Protein AF-A0A8T4JF00-F1 (afdb_monomer)

Mean predicted aligned error: 7.03 Å

pLDDT: mean 81.92, std 15.54, range [42.53, 95.12]

Radius of gyration: 14.13 Å; Cα contacts (8 Å, |Δi|>4): 66; chains: 1; bounding box: 29×29×41 Å

Solvent-accessible surface area (backbone atoms only — not comparable to full-atom values): 5900 Å² total; per-residue (Å²): 124,98,57,84,82,55,82,64,45,79,45,73,42,75,74,85,70,74,90,82,66,101,79,70,76,46,65,64,54,54,47,52,55,45,38,74,74,72,43,50,60,44,83,26,76,47,37,69,52,43,53,55,50,45,69,75,69,66,57,89,87,62,85,87,84,85,86,76,96,66,89,60,72,60,36,82,67,48,48,60,58,48,46,49,72,77,48,66,129

Nearest PDB structures (foldseek):
  3a0r-assembly1_B  TM=5.164E-01  e=1.776E+00  Thermotoga maritima
  7lza-assembly1_A  TM=5.706E-01  e=3.073E+00  Streptomyces coelicolor A3(2)
  2msl-assembly1_A  TM=5.702E-01  e=4.329E+00  Salmonella enterica subsp. enterica serovar Typhimurium str. UK-1
  3c3m-assembly1_A-2  TM=6.473E-01  e=9.200E+00  Methanoculleus marisnigri JR1

Foldseek 3Di:
DVCPPPQEAEQEFPDPDPDDDDDDCGSVNVQVVCVVVVHHYDYDYELVRVLVVCVVPDDLPDDDDDDDPDDRNCNVVVVVVSNCVVHPD

Structure (mmCIF, N/CA/C/O backbone):
data_AF-A0A8T4JF00-F1
#
_entry.id   AF-A0A8T4JF00-F1
#
loop_
_atom_site.group_PDB
_atom_site.id
_atom_site.type_symbol
_atom_site.label_atom_id
_atom_site.label_alt_id
_atom_site.label_comp_id
_atom_site.label_asym_id
_atom_site.label_entity_id
_atom_site.label_seq_id
_atom_site.pdbx_PDB_ins_code
_atom_site.Cartn_x
_atom_site.Cartn_y
_atom_site.Cartn_z
_atom_site.occupancy
_atom_site.B_iso_or_equiv
_atom_site.auth_seq_id
_atom_site.auth_comp_id
_atom_site.auth_asym_id
_atom_site.auth_atom_id
_atom_site.pdbx_PDB_model_num
ATOM 1 N N . ASP A 1 1 ? 2.839 -21.359 -2.369 1.00 51.50 1 ASP A N 1
ATOM 2 C CA . ASP A 1 1 ? 2.623 -19.949 -2.729 1.00 51.50 1 ASP A CA 1
ATOM 3 C C . ASP A 1 1 ? 2.759 -19.037 -1.525 1.00 51.50 1 ASP A C 1
ATOM 5 O O . ASP A 1 1 ? 2.154 -19.322 -0.504 1.00 51.50 1 ASP A O 1
ATOM 9 N N . SER A 1 2 ? 3.537 -17.955 -1.606 1.00 56.88 2 SER A N 1
ATOM 10 C CA . SER A 1 2 ? 3.698 -17.015 -0.475 1.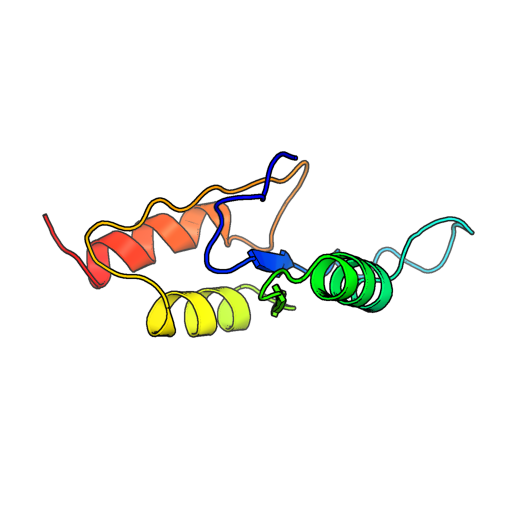00 56.88 2 SER A CA 1
ATOM 11 C C . SER A 1 2 ? 2.560 -15.988 -0.349 1.00 56.88 2 SER A C 1
ATOM 13 O O . SER A 1 2 ? 2.526 -15.251 0.629 1.00 56.88 2 SER A O 1
ATOM 15 N N . PHE A 1 3 ? 1.635 -15.933 -1.317 1.00 56.97 3 PHE A N 1
ATOM 16 C CA . PHE A 1 3 ? 0.586 -14.904 -1.410 1.00 56.97 3 PHE A CA 1
ATOM 17 C C . PHE A 1 3 ? -0.845 -15.463 -1.456 1.00 56.97 3 PHE A C 1
ATOM 19 O O . PHE A 1 3 ? -1.789 -14.710 -1.658 1.00 56.97 3 PHE A O 1
ATOM 26 N N . GLU A 1 4 ? -1.024 -16.772 -1.261 1.00 55.56 4 GLU A N 1
ATOM 27 C CA . GLU A 1 4 ? -2.303 -17.478 -1.472 1.00 55.56 4 GLU A CA 1
ATOM 28 C C . GLU A 1 4 ? -3.445 -17.009 -0.547 1.00 55.56 4 GLU A C 1
ATOM 30 O O . GLU A 1 4 ? -4.609 -17.282 -0.812 1.00 55.56 4 GLU A O 1
ATOM 35 N N . HIS A 1 5 ? -3.117 -16.264 0.513 1.00 62.94 5 HIS A N 1
ATOM 36 C CA . HIS A 1 5 ? -4.069 -15.721 1.487 1.00 62.94 5 HIS A CA 1
ATOM 37 C C . HIS A 1 5 ? -4.012 -14.188 1.596 1.00 62.94 5 HIS A C 1
ATOM 39 O O . HIS A 1 5 ? -4.583 -13.623 2.522 1.00 62.94 5 HIS A O 1
ATOM 45 N N . ALA A 1 6 ? -3.289 -13.503 0.704 1.00 65.44 6 ALA A N 1
ATOM 46 C CA . ALA A 1 6 ? -3.246 -12.045 0.712 1.00 65.44 6 ALA A CA 1
ATOM 47 C C . ALA A 1 6 ? -4.490 -11.480 0.010 1.00 65.44 6 ALA A C 1
ATOM 49 O O . ALA A 1 6 ? -4.688 -11.718 -1.182 1.00 65.44 6 ALA A O 1
ATOM 50 N N . ASP A 1 7 ? -5.299 -10.692 0.723 1.00 79.06 7 ASP A N 1
ATOM 51 C CA . ASP A 1 7 ? -6.498 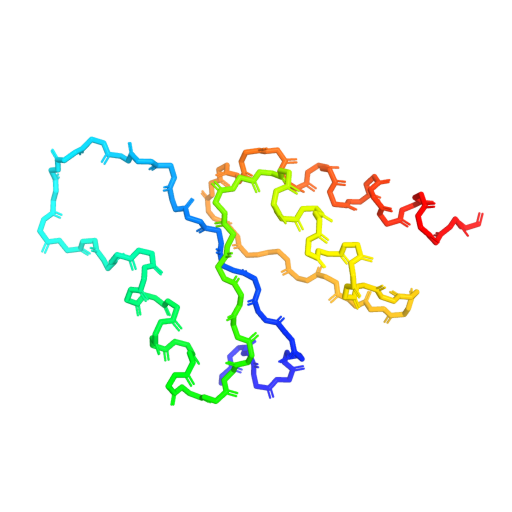-10.056 0.155 1.00 79.06 7 ASP A CA 1
ATOM 52 C C . ASP A 1 7 ? -6.160 -9.021 -0.932 1.00 79.06 7 ASP A C 1
ATOM 54 O O . ASP A 1 7 ? -6.890 -8.867 -1.915 1.00 79.06 7 ASP A O 1
ATOM 58 N N . VAL A 1 8 ? -5.046 -8.297 -0.765 1.00 89.81 8 VAL A N 1
ATOM 59 C CA . VAL A 1 8 ? -4.567 -7.271 -1.702 1.00 89.81 8 VAL A CA 1
ATOM 60 C C . VAL A 1 8 ? -3.040 -7.243 -1.721 1.00 89.81 8 VAL A C 1
ATOM 62 O O . VAL A 1 8 ? -2.395 -7.282 -0.676 1.00 89.81 8 VAL A O 1
ATOM 65 N N . VAL A 1 9 ? -2.452 -7.115 -2.912 1.00 91.88 9 VAL A N 1
ATOM 66 C CA . VAL A 1 9 ? -1.001 -6.967 -3.103 1.00 91.88 9 VAL A CA 1
ATOM 67 C C . VAL A 1 9 ? -0.702 -5.597 -3.703 1.00 91.88 9 VAL A C 1
ATOM 69 O O . VAL A 1 9 ? -1.111 -5.303 -4.825 1.00 91.88 9 VAL A O 1
ATOM 72 N N . LEU A 1 10 ? 0.040 -4.753 -2.985 1.00 91.62 10 LEU A N 1
ATOM 73 C CA . LEU A 1 10 ? 0.535 -3.482 -3.514 1.00 91.62 10 LEU A CA 1
ATOM 74 C C . LEU A 1 10 ? 1.957 -3.675 -4.053 1.00 91.62 10 LEU A C 1
ATOM 76 O O . LEU A 1 10 ? 2.824 -4.180 -3.345 1.00 91.62 10 LEU A O 1
ATOM 80 N N . VAL A 1 11 ? 2.210 -3.266 -5.297 1.00 91.19 11 VAL A N 1
ATOM 81 C CA . VAL A 1 11 ? 3.519 -3.441 -5.953 1.00 91.19 11 VAL A CA 1
ATOM 82 C C . VAL A 1 11 ? 4.151 -2.085 -6.208 1.00 91.19 11 VAL A C 1
ATOM 84 O O . VAL A 1 11 ? 3.669 -1.327 -7.054 1.00 91.19 11 VAL A O 1
ATOM 87 N N . TYR A 1 12 ? 5.243 -1.794 -5.504 1.00 89.06 12 TYR A N 1
ATOM 88 C CA . TYR A 1 12 ? 6.019 -0.569 -5.682 1.00 89.06 12 TYR A CA 1
ATOM 89 C C . TYR A 1 12 ? 6.899 -0.637 -6.928 1.00 89.06 12 TYR A C 1
ATOM 91 O O . TYR A 1 12 ? 7.599 -1.625 -7.151 1.00 89.06 12 TYR A O 1
ATOM 99 N N . SER A 1 13 ? 6.845 0.409 -7.753 1.00 80.38 13 SER A N 1
ATOM 100 C CA . SER A 1 13 ? 7.729 0.534 -8.910 1.00 80.38 13 SER A CA 1
ATOM 101 C C . SER A 1 13 ? 9.174 0.658 -8.433 1.00 80.38 13 SER A C 1
ATOM 103 O O . SER A 1 13 ? 9.445 1.515 -7.592 1.00 80.38 13 SER A O 1
ATOM 105 N N . PRO A 1 14 ? 10.132 -0.094 -9.001 1.00 63.84 14 PRO A N 1
ATOM 106 C CA . PRO A 1 14 ? 11.531 0.230 -8.788 1.00 63.84 14 PRO A CA 1
ATOM 107 C C . PRO A 1 14 ? 11.765 1.675 -9.245 1.00 63.84 14 PRO A C 1
ATOM 109 O O . PRO A 1 14 ? 11.250 2.094 -10.291 1.00 63.84 14 PRO A O 1
ATOM 112 N N . LEU A 1 15 ? 12.508 2.444 -8.440 1.00 56.53 15 LEU A N 1
ATOM 113 C CA . LEU A 1 15 ? 13.051 3.732 -8.866 1.00 56.53 15 LEU A CA 1
ATOM 114 C C . LEU A 1 15 ? 13.708 3.498 -10.220 1.00 56.53 15 LEU A C 1
ATOM 116 O O . LEU A 1 15 ? 14.420 2.510 -10.379 1.00 56.53 15 LEU A O 1
ATOM 120 N N . SER A 1 16 ? 13.413 4.354 -11.194 1.00 50.50 16 SER A N 1
ATOM 121 C CA . SER A 1 16 ? 13.908 4.263 -12.565 1.00 50.50 16 SER A CA 1
ATOM 122 C C . SER A 1 16 ? 15.435 4.159 -12.578 1.00 50.50 16 SER A C 1
ATOM 124 O O . SER A 1 16 ? 16.136 5.169 -12.640 1.00 50.50 16 SER A O 1
ATOM 126 N N . LEU A 1 17 ? 15.955 2.937 -12.479 1.00 45.59 17 LEU A N 1
ATOM 127 C CA . LEU A 1 17 ? 17.357 2.639 -12.678 1.00 45.59 17 LEU A CA 1
ATOM 128 C C . LEU A 1 17 ? 17.613 2.910 -14.151 1.00 45.59 17 LEU A C 1
ATOM 130 O O . LEU A 1 17 ? 16.899 2.408 -15.022 1.00 45.59 17 LEU A O 1
ATOM 134 N N . GLY A 1 18 ? 18.581 3.790 -14.395 1.00 42.53 18 GLY A N 1
ATOM 135 C CA . GLY A 1 18 ? 18.993 4.190 -15.727 1.00 42.53 18 GLY A CA 1
ATOM 136 C C . GLY A 1 18 ? 19.087 2.980 -16.649 1.00 42.53 18 GLY A C 1
ATOM 137 O O . GLY A 1 18 ? 19.678 1.960 -16.307 1.00 42.53 18 GLY A O 1
ATOM 138 N N . VAL A 1 19 ? 18.439 3.130 -17.800 1.00 49.28 19 VAL A N 1
ATOM 139 C CA . VAL A 1 19 ? 18.456 2.255 -18.971 1.00 49.28 19 VAL A CA 1
ATOM 140 C C . VAL A 1 19 ? 19.761 1.453 -19.058 1.00 49.28 19 VAL A C 1
ATOM 142 O O . VAL A 1 19 ? 20.815 2.026 -19.326 1.00 49.28 19 VAL A O 1
ATOM 145 N N . GLY A 1 20 ? 19.697 0.134 -18.846 1.00 47.91 20 GLY A N 1
ATOM 146 C CA . GLY A 1 20 ? 20.870 -0.720 -19.035 1.00 47.91 20 GLY A CA 1
ATOM 147 C C . GLY A 1 20 ? 20.859 -2.069 -18.321 1.00 47.91 20 GLY A C 1
ATOM 148 O O . GLY A 1 20 ? 21.757 -2.332 -17.535 1.00 47.91 20 GLY A O 1
ATOM 149 N N . SER A 1 21 ? 19.889 -2.948 -18.579 1.00 43.62 21 SER A N 1
ATOM 150 C CA . SER A 1 21 ? 20.130 -4.407 -18.577 1.00 43.62 21 SER A CA 1
ATOM 151 C C . SER A 1 21 ? 18.893 -5.165 -19.062 1.00 43.62 21 SER A C 1
ATOM 153 O O . SER A 1 21 ? 17.766 -4.884 -18.665 1.00 43.62 21 SER A O 1
ATOM 155 N N . HIS A 1 22 ? 19.117 -6.120 -19.960 1.00 45.81 22 HIS A N 1
ATOM 156 C CA . HIS A 1 22 ? 18.119 -6.829 -20.765 1.00 45.81 22 HIS A CA 1
ATOM 157 C C . HIS A 1 22 ? 17.271 -7.888 -20.021 1.00 45.81 22 HIS A C 1
ATOM 159 O O . HIS A 1 22 ? 16.700 -8.752 -20.673 1.00 45.81 22 HIS A O 1
ATOM 165 N N . GLU A 1 23 ? 17.138 -7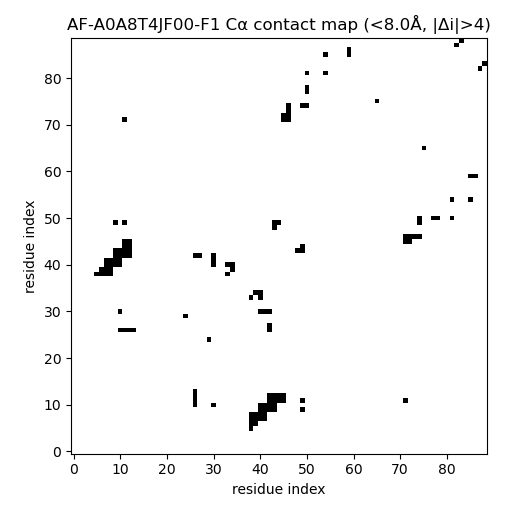.829 -18.692 1.00 47.62 23 GLU A N 1
ATOM 166 C CA . GLU A 1 23 ? 16.346 -8.811 -17.912 1.00 47.62 23 GLU A CA 1
ATOM 167 C C . GLU A 1 23 ? 15.542 -8.195 -16.755 1.00 47.62 23 GLU A C 1
ATOM 169 O O . GLU A 1 23 ? 15.189 -8.863 -15.786 1.00 47.62 23 GLU A O 1
ATOM 174 N N . GLN A 1 24 ? 15.231 -6.904 -16.817 1.00 53.69 24 GLN A N 1
ATOM 175 C CA . GLN A 1 24 ? 14.353 -6.293 -15.823 1.00 53.69 24 GLN A CA 1
ATOM 176 C C . GLN A 1 24 ? 12.904 -6.474 -16.278 1.00 53.69 24 GLN A C 1
ATOM 178 O O . GLN A 1 24 ? 12.464 -5.817 -17.220 1.00 53.69 24 GLN A O 1
ATOM 183 N N . THR A 1 25 ? 12.173 -7.376 -15.613 1.00 59.88 25 THR A N 1
ATOM 184 C CA . THR A 1 25 ? 10.713 -7.445 -15.748 1.00 59.88 25 THR A CA 1
ATOM 185 C C . THR A 1 25 ? 10.158 -6.072 -15.393 1.00 59.88 25 THR A C 1
ATOM 187 O O . THR A 1 25 ? 10.442 -5.546 -14.313 1.00 59.88 25 THR A O 1
ATOM 190 N N . THR A 1 26 ? 9.423 -5.448 -16.307 1.00 77.00 26 THR A N 1
ATOM 191 C CA . THR A 1 26 ? 8.917 -4.095 -16.065 1.00 77.00 26 THR A CA 1
ATOM 192 C C . THR A 1 26 ? 7.921 -4.105 -14.902 1.00 77.00 26 THR A C 1
ATOM 194 O O . THR A 1 26 ? 7.276 -5.118 -14.624 1.00 77.00 26 THR A O 1
ATOM 197 N N . HIS A 1 27 ? 7.751 -2.971 -14.210 1.00 81.00 27 HIS A N 1
ATOM 198 C CA . HIS A 1 27 ? 6.743 -2.837 -13.143 1.00 81.00 27 HIS A CA 1
ATOM 199 C C . HIS A 1 27 ? 5.361 -3.332 -13.595 1.00 81.00 27 HIS A C 1
ATOM 201 O O . HIS A 1 27 ? 4.655 -3.998 -12.841 1.00 81.00 27 HIS A O 1
ATOM 207 N N . GLN A 1 28 ? 5.014 -3.058 -14.854 1.00 82.69 28 GLN A N 1
ATOM 208 C CA . GLN A 1 28 ? 3.771 -3.500 -15.467 1.00 82.69 28 GLN A CA 1
ATOM 209 C C . GLN A 1 28 ? 3.717 -5.022 -15.659 1.00 82.69 28 GLN A C 1
ATOM 211 O O . GLN A 1 28 ? 2.721 -5.630 -15.283 1.00 82.69 28 GLN A O 1
ATOM 216 N N . GLU A 1 29 ? 4.782 -5.648 -16.160 1.00 84.31 29 GLU A N 1
ATOM 217 C CA . GLU A 1 29 ? 4.846 -7.106 -16.337 1.00 84.31 29 GLU A CA 1
ATOM 218 C C . GLU A 1 29 ? 4.735 -7.862 -15.002 1.00 84.31 29 GLU A C 1
ATOM 220 O O . GLU A 1 29 ? 4.052 -8.885 -14.931 1.00 84.31 29 GLU A O 1
ATOM 225 N N . ILE A 1 30 ? 5.344 -7.351 -13.921 1.00 86.44 30 ILE A N 1
ATOM 226 C CA . ILE A 1 30 ? 5.195 -7.935 -12.574 1.00 86.44 30 ILE A CA 1
ATOM 227 C C . ILE A 1 30 ? 3.723 -7.901 -12.152 1.00 86.44 30 ILE A C 1
ATOM 229 O O . ILE A 1 30 ? 3.172 -8.909 -11.709 1.00 86.44 30 ILE A O 1
ATOM 233 N N . VAL A 1 31 ? 3.071 -6.749 -12.312 1.00 89.56 31 VAL A N 1
ATOM 234 C CA . VAL A 1 31 ? 1.663 -6.559 -11.940 1.00 89.56 31 VAL A CA 1
ATOM 235 C C . VAL A 1 31 ? 0.749 -7.452 -12.775 1.00 89.56 31 VAL A C 1
ATOM 237 O O . VAL A 1 31 ? -0.154 -8.080 -12.227 1.00 89.56 31 VAL A O 1
ATOM 240 N N . GLU A 1 32 ? 0.980 -7.541 -14.083 1.00 90.06 32 GLU A N 1
ATOM 241 C CA . GLU A 1 32 ? 0.217 -8.408 -14.984 1.00 90.06 32 GLU A CA 1
ATOM 242 C C . GLU A 1 32 ? 0.382 -9.883 -14.616 1.00 90.06 32 GLU A C 1
ATOM 244 O O . GLU A 1 32 ? -0.611 -10.608 -14.547 1.00 90.06 32 GLU A O 1
ATOM 249 N N . ARG A 1 33 ? 1.603 -10.318 -14.283 1.00 89.25 33 ARG A N 1
ATOM 250 C CA . ARG A 1 33 ? 1.869 -11.691 -13.844 1.00 89.25 33 ARG A CA 1
ATOM 251 C C . ARG A 1 33 ? 1.154 -12.032 -12.539 1.00 89.25 33 ARG A C 1
ATOM 253 O O . ARG A 1 33 ? 0.573 -13.107 -12.451 1.00 89.25 33 ARG A O 1
ATOM 260 N N . LEU A 1 34 ? 1.166 -11.139 -11.549 1.00 89.19 34 LEU A N 1
ATOM 261 C CA . LEU A 1 34 ? 0.467 -11.353 -10.274 1.00 89.19 34 LEU A CA 1
ATOM 262 C C . LEU A 1 34 ? -1.058 -11.361 -10.458 1.00 89.19 34 LEU A C 1
ATOM 264 O O . LEU A 1 34 ? -1.753 -12.204 -9.899 1.00 89.19 34 LEU A O 1
ATOM 268 N N . ARG A 1 35 ? -1.597 -10.488 -11.315 1.00 91.25 35 ARG A N 1
ATOM 269 C CA . ARG A 1 35 ? -3.028 -10.513 -11.657 1.00 91.25 35 ARG A CA 1
ATOM 270 C C . ARG A 1 35 ? -3.427 -11.790 -12.386 1.00 91.25 35 ARG A C 1
ATOM 272 O O . ARG A 1 35 ? -4.513 -12.308 -12.144 1.00 91.25 35 ARG A O 1
ATOM 279 N N . ALA A 1 36 ? -2.557 -12.321 -13.245 1.00 91.31 36 ALA A N 1
ATOM 280 C CA . ALA A 1 36 ? -2.799 -13.577 -13.950 1.00 91.31 36 ALA A CA 1
ATOM 281 C C . ALA A 1 36 ? -2.894 -14.789 -13.004 1.00 91.31 36 ALA A C 1
ATOM 283 O O . ALA A 1 36 ? -3.522 -15.780 -13.367 1.00 91.31 36 ALA A O 1
ATOM 284 N N . THR A 1 37 ? -2.344 -14.712 -11.784 1.00 87.94 37 THR A N 1
ATOM 285 C CA . THR A 1 37 ? -2.550 -15.737 -10.743 1.00 87.94 37 THR A CA 1
ATOM 286 C C . THR A 1 37 ? -3.822 -15.509 -9.916 1.00 87.94 37 THR A C 1
ATOM 288 O O . THR A 1 37 ? -4.032 -16.206 -8.930 1.00 87.94 37 THR A O 1
ATOM 291 N N . GLY A 1 38 ? -4.657 -14.527 -10.273 1.00 86.56 38 GLY A N 1
ATOM 292 C CA . GLY A 1 38 ? -5.898 -14.198 -9.567 1.00 86.56 38 GLY A CA 1
ATOM 293 C C . GLY A 1 38 ? -5.732 -13.269 -8.362 1.00 86.56 38 GLY A C 1
ATOM 294 O O . GLY A 1 38 ? -6.715 -13.005 -7.674 1.00 86.56 38 GLY A O 1
ATOM 295 N N . MET A 1 39 ? -4.527 -12.748 -8.100 1.00 87.19 39 MET A N 1
ATOM 296 C CA . MET A 1 39 ? -4.314 -11.810 -6.995 1.00 87.19 39 MET A CA 1
ATOM 297 C C . MET A 1 39 ? -4.865 -10.417 -7.316 1.00 87.19 39 MET A C 1
ATOM 299 O O . MET A 1 39 ? -4.703 -9.893 -8.4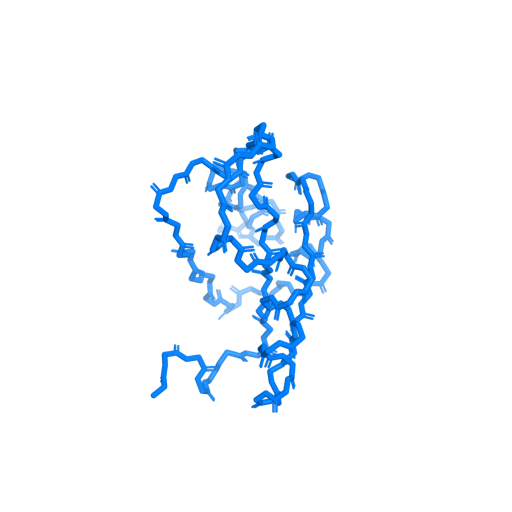23 1.00 87.19 39 MET A O 1
ATOM 303 N N . ASN A 1 40 ? -5.457 -9.768 -6.311 1.00 90.31 40 ASN A N 1
ATOM 304 C CA . ASN A 1 40 ? -5.873 -8.373 -6.407 1.00 90.31 40 ASN A CA 1
ATOM 305 C C . ASN A 1 40 ? -4.656 -7.446 -6.267 1.00 90.31 40 ASN A C 1
ATOM 307 O O . ASN A 1 40 ? -4.270 -7.053 -5.166 1.00 90.31 40 ASN A O 1
ATOM 311 N N . THR A 1 41 ? -4.009 -7.143 -7.393 1.00 92.56 41 THR A N 1
ATOM 312 C CA . THR A 1 41 ? -2.749 -6.390 -7.412 1.00 92.56 41 THR A CA 1
ATOM 313 C C . THR A 1 41 ? -2.932 -4.926 -7.813 1.00 92.56 41 THR A C 1
ATOM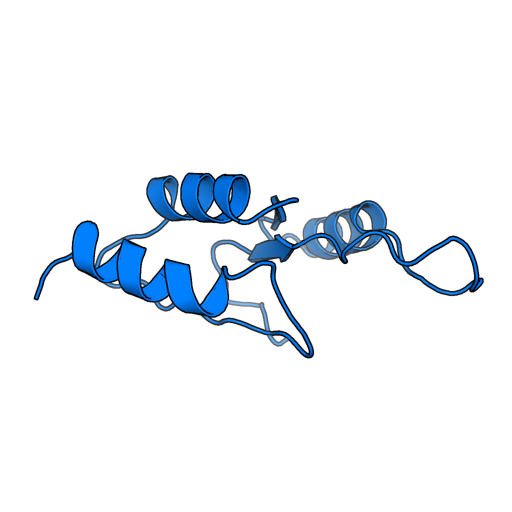 315 O O . THR A 1 41 ? -3.446 -4.622 -8.901 1.00 92.56 41 THR A O 1
ATOM 318 N N . ILE A 1 42 ? -2.422 -4.014 -6.982 1.00 93.25 42 ILE A N 1
ATOM 319 C CA . ILE A 1 42 ? -2.465 -2.561 -7.178 1.00 93.25 42 ILE A CA 1
ATOM 320 C C . ILE A 1 42 ? -1.036 -2.019 -7.371 1.00 93.25 42 ILE A C 1
ATOM 322 O O . ILE A 1 42 ? -0.211 -2.119 -6.463 1.00 93.25 42 ILE A O 1
ATOM 326 N N . PRO A 1 43 ? -0.706 -1.434 -8.537 1.00 92.06 43 PRO A N 1
ATOM 327 C CA . PRO A 1 43 ? 0.582 -0.783 -8.737 1.00 92.06 43 PRO A CA 1
ATOM 328 C C . PRO A 1 43 ? 0.649 0.548 -7.982 1.00 92.06 43 PRO A C 1
ATOM 330 O O . PRO A 1 43 ? -0.255 1.375 -8.093 1.00 92.06 43 PRO A O 1
ATOM 333 N N . ILE A 1 44 ? 1.762 0.797 -7.296 1.00 91.75 44 ILE A N 1
ATOM 334 C CA . ILE A 1 44 ? 2.078 2.080 -6.656 1.00 91.75 44 ILE A CA 1
ATOM 335 C C . ILE A 1 44 ? 3.427 2.592 -7.175 1.00 91.75 44 ILE A C 1
ATOM 337 O O . ILE A 1 44 ? 4.318 1.807 -7.497 1.00 91.75 44 ILE A O 1
ATOM 341 N N . ARG A 1 45 ? 3.565 3.912 -7.327 1.00 87.06 45 ARG A N 1
ATOM 342 C CA . ARG A 1 45 ? 4.746 4.537 -7.958 1.00 87.06 45 ARG A CA 1
ATOM 343 C C . ARG A 1 45 ? 5.601 5.359 -7.007 1.00 87.06 45 ARG A C 1
ATOM 345 O O . ARG A 1 45 ? 6.771 5.576 -7.287 1.00 87.06 45 ARG A O 1
ATOM 352 N N . ASP A 1 46 ? 4.998 5.833 -5.930 1.00 88.06 46 ASP A N 1
ATOM 353 C CA . ASP A 1 46 ? 5.631 6.686 -4.943 1.00 88.06 46 ASP A CA 1
ATOM 354 C C . ASP A 1 46 ? 4.969 6.476 -3.577 1.00 88.06 46 ASP A C 1
ATOM 356 O O . ASP A 1 46 ? 3.927 5.816 -3.450 1.00 88.06 46 ASP A O 1
ATOM 360 N N . GLU A 1 47 ? 5.601 7.039 -2.553 1.00 90.94 47 GLU A N 1
ATOM 361 C CA . GLU A 1 47 ? 5.146 6.978 -1.170 1.00 90.94 47 GLU A CA 1
ATOM 362 C C . GLU A 1 47 ? 3.710 7.485 -1.010 1.00 90.94 47 GLU A C 1
ATOM 364 O O . GLU A 1 47 ? 2.864 6.836 -0.395 1.00 90.94 47 GLU A O 1
ATOM 369 N N . LYS A 1 48 ? 3.397 8.626 -1.626 1.00 91.75 48 LYS A N 1
ATOM 370 C CA . LYS A 1 48 ? 2.084 9.263 -1.515 1.00 91.75 48 LYS A CA 1
ATOM 371 C C . LYS A 1 48 ? 0.975 8.375 -2.081 1.00 91.75 48 LYS A C 1
ATOM 373 O O . LYS A 1 48 ? -0.085 8.255 -1.465 1.00 91.75 48 LYS A O 1
ATOM 378 N N . GLY A 1 49 ? 1.208 7.760 -3.236 1.00 91.50 49 GLY A N 1
ATOM 379 C CA . GLY A 1 49 ? 0.305 6.801 -3.859 1.00 91.50 49 GLY A CA 1
ATOM 380 C C . GLY A 1 49 ? 0.123 5.562 -2.989 1.00 91.50 49 GLY A C 1
ATOM 381 O O . GLY A 1 49 ? -1.012 5.167 -2.735 1.00 91.50 49 GLY A O 1
ATOM 382 N N . GLY A 1 50 ? 1.218 5.011 -2.454 1.00 92.56 50 GLY A N 1
ATOM 383 C CA . GLY A 1 50 ? 1.180 3.873 -1.532 1.00 92.56 50 GLY A CA 1
ATOM 384 C C . GLY A 1 50 ? 0.341 4.142 -0.284 1.00 92.56 50 GLY A C 1
ATOM 385 O O . GLY A 1 50 ? -0.586 3.389 0.014 1.00 92.56 50 GLY A O 1
ATOM 386 N N . LEU A 1 51 ? 0.594 5.259 0.399 1.00 94.56 51 LEU A N 1
ATOM 387 C CA . LEU A 1 51 ? -0.163 5.658 1.588 1.00 94.56 51 LEU A CA 1
ATOM 388 C C . LEU A 1 51 ? -1.635 5.948 1.270 1.00 94.56 51 LEU A C 1
ATOM 390 O O . LEU A 1 51 ? -2.511 5.636 2.075 1.00 94.56 51 LEU A O 1
ATOM 394 N N . SER A 1 52 ? -1.926 6.530 0.103 1.00 95.12 52 SER A N 1
ATOM 395 C CA . SER A 1 52 ? -3.303 6.782 -0.326 1.00 95.12 52 SER A CA 1
ATOM 396 C C . SER A 1 52 ? -4.086 5.489 -0.544 1.00 95.12 52 SER A C 1
ATOM 398 O O . SER A 1 52 ? -5.268 5.451 -0.209 1.00 95.12 52 SER A O 1
ATOM 400 N N . GLU A 1 53 ? -3.474 4.457 -1.123 1.00 94.69 53 GLU A N 1
ATOM 401 C CA . GLU A 1 53 ? -4.134 3.163 -1.314 1.00 94.69 53 GLU A CA 1
ATOM 402 C C . GLU A 1 53 ? -4.285 2.422 0.013 1.00 94.69 53 GLU A C 1
ATOM 404 O O . GLU A 1 53 ? -5.387 1.990 0.347 1.00 94.69 53 GLU A O 1
ATOM 409 N N . LEU A 1 54 ? -3.234 2.384 0.837 1.00 93.25 54 LEU A N 1
ATOM 410 C CA . LEU A 1 54 ? -3.308 1.783 2.169 1.00 93.25 54 LEU A CA 1
ATOM 411 C C . LEU A 1 54 ? -4.395 2.424 3.028 1.00 93.25 54 LEU A C 1
ATOM 413 O O . LEU A 1 54 ? -5.176 1.711 3.641 1.00 93.25 54 LEU A O 1
ATOM 417 N N . LYS A 1 55 ? -4.541 3.752 3.007 1.00 94.31 55 LYS A N 1
ATOM 418 C CA . LYS A 1 55 ? -5.600 4.441 3.760 1.00 94.31 55 LYS A CA 1
ATOM 419 C C . LYS A 1 55 ? -7.022 4.015 3.362 1.00 94.31 55 LYS A C 1
ATOM 421 O O . LYS A 1 55 ? -7.932 4.141 4.175 1.00 94.31 55 LYS A O 1
ATOM 426 N N . LYS A 1 56 ? -7.237 3.563 2.123 1.00 93.88 56 LYS A N 1
ATOM 427 C CA . LYS A 1 56 ? -8.550 3.084 1.651 1.00 93.88 56 LYS A CA 1
ATOM 428 C C . LYS A 1 56 ? -8.805 1.625 2.021 1.00 93.88 56 LYS A C 1
ATOM 430 O O . LYS A 1 56 ? -9.962 1.234 2.137 1.00 93.88 56 LYS A O 1
ATOM 435 N N . LEU A 1 57 ? -7.739 0.834 2.113 1.00 92.75 57 LEU A N 1
ATOM 436 C CA . LEU A 1 57 ? -7.805 -0.622 2.225 1.00 92.75 57 LEU A CA 1
ATOM 437 C C . LEU A 1 57 ? -7.671 -1.110 3.665 1.00 92.75 57 LEU A C 1
ATOM 439 O O . LEU A 1 57 ? -8.380 -2.036 4.045 1.00 92.75 57 LEU A O 1
ATOM 443 N N . LEU A 1 58 ? -6.769 -0.487 4.427 1.00 92.44 58 LEU A N 1
ATOM 444 C CA . LEU A 1 58 ? -6.350 -0.933 5.748 1.00 92.44 58 LEU A CA 1
ATOM 445 C C . LEU A 1 58 ? -7.502 -0.855 6.754 1.00 92.44 58 LEU A C 1
ATOM 447 O O . LEU A 1 58 ? -8.220 0.148 6.827 1.00 92.44 58 LEU A O 1
ATOM 451 N N . LYS A 1 59 ? -7.629 -1.902 7.560 1.00 92.06 59 LYS A N 1
ATOM 452 C CA . LYS A 1 59 ? -8.545 -2.029 8.696 1.00 92.06 59 LYS A CA 1
ATOM 453 C C . LYS A 1 59 ? -7.752 -2.264 9.983 1.00 92.06 59 LYS A C 1
ATOM 455 O O . LYS A 1 59 ? -6.568 -2.578 9.942 1.00 92.06 59 LYS A O 1
ATOM 460 N N . ALA A 1 60 ? -8.424 -2.119 11.125 1.00 88.88 60 ALA A N 1
ATOM 461 C CA . ALA A 1 60 ? -7.789 -2.187 12.443 1.00 88.88 60 ALA A CA 1
ATOM 462 C C . ALA A 1 60 ? -7.084 -3.529 12.728 1.00 88.88 60 ALA A C 1
ATOM 464 O O . ALA A 1 60 ? -6.033 -3.530 13.356 1.00 88.88 60 ALA A O 1
ATOM 465 N N . ASP A 1 61 ? -7.628 -4.644 12.235 1.00 89.12 61 ASP A N 1
ATOM 466 C CA . ASP A 1 61 ? -7.108 -5.997 12.492 1.00 89.12 61 ASP A CA 1
ATOM 467 C C . ASP A 1 61 ? -6.292 -6.570 11.314 1.00 89.12 61 ASP A C 1
ATOM 469 O O . ASP A 1 61 ? -6.049 -7.777 11.245 1.00 89.12 61 ASP A O 1
ATOM 473 N N . ASP A 1 62 ? -5.886 -5.726 10.360 1.00 90.44 62 A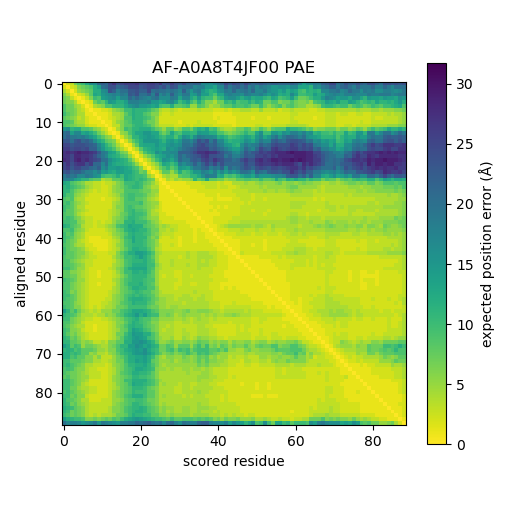SP A N 1
ATOM 474 C CA . ASP A 1 62 ? -5.107 -6.165 9.201 1.00 90.44 62 ASP A CA 1
ATOM 475 C C . ASP A 1 62 ? -3.619 -6.339 9.547 1.00 90.44 62 ASP A C 1
ATOM 477 O O . ASP A 1 62 ? -3.012 -5.542 10.265 1.00 90.44 62 ASP A O 1
ATOM 481 N N . LEU A 1 63 ? -2.989 -7.350 8.941 1.00 89.38 63 LEU A N 1
ATOM 482 C CA . LEU A 1 63 ? -1.539 -7.529 8.956 1.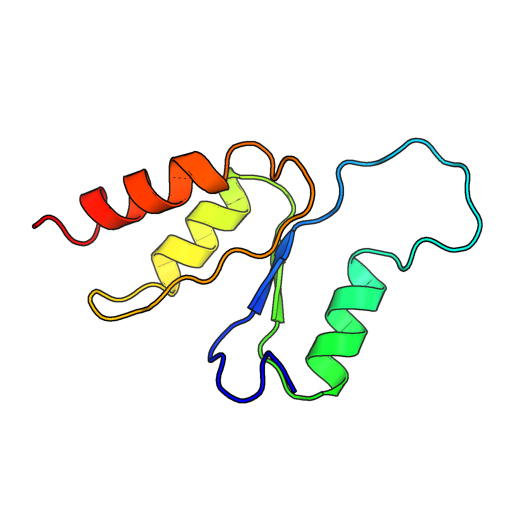00 89.38 63 LEU A CA 1
ATOM 483 C C . LEU A 1 63 ? -0.932 -6.988 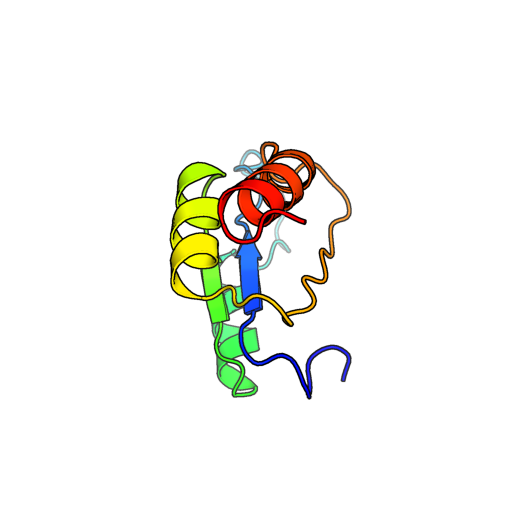7.657 1.00 89.38 63 LEU A C 1
ATOM 485 O O . LEU A 1 63 ? -1.232 -7.481 6.570 1.00 89.38 63 LEU A O 1
ATOM 489 N N . VAL A 1 64 ? -0.008 -6.032 7.764 1.00 90.31 64 VAL A N 1
ATOM 490 C CA . VAL A 1 64 ? 0.763 -5.539 6.613 1.00 90.31 64 VAL A CA 1
ATOM 491 C C . VAL A 1 64 ? 2.111 -6.252 6.546 1.00 90.31 64 VAL A C 1
ATOM 493 O O . VAL A 1 64 ? 2.980 -6.036 7.390 1.00 90.31 64 VAL A O 1
ATOM 496 N N . LEU A 1 65 ? 2.307 -7.081 5.517 1.00 90.31 65 LEU A N 1
ATOM 497 C CA . LEU A 1 65 ? 3.597 -7.705 5.219 1.00 90.31 65 LEU A CA 1
ATOM 498 C C . LEU A 1 65 ? 4.359 -6.875 4.181 1.00 90.31 65 LEU A C 1
ATOM 500 O O . LEU A 1 65 ? 3.925 -6.742 3.038 1.00 90.31 65 LEU A O 1
ATOM 504 N N . ILE A 1 66 ? 5.523 -6.353 4.566 1.00 89.38 66 ILE A N 1
ATOM 505 C CA . ILE A 1 66 ? 6.407 -5.604 3.668 1.00 89.38 66 ILE A CA 1
ATOM 506 C C . ILE A 1 66 ? 7.537 -6.525 3.205 1.00 89.38 66 ILE A C 1
ATOM 508 O O . ILE A 1 66 ? 8.302 -7.042 4.016 1.00 89.38 66 ILE A O 1
ATOM 512 N N . MET A 1 67 ? 7.658 -6.708 1.890 1.00 88.06 67 MET A N 1
ATOM 513 C CA . MET A 1 67 ? 8.734 -7.476 1.266 1.00 88.06 67 MET A CA 1
ATOM 514 C C . MET A 1 67 ? 9.566 -6.553 0.381 1.00 88.06 67 MET A C 1
ATOM 516 O O . MET A 1 67 ? 9.117 -6.138 -0.685 1.00 88.06 67 MET A O 1
ATOM 520 N N . THR A 1 68 ? 10.782 -6.235 0.817 1.00 84.62 68 THR A N 1
ATOM 521 C CA . THR A 1 68 ? 11.708 -5.405 0.045 1.00 84.62 68 THR A CA 1
ATOM 522 C C . THR A 1 68 ? 13.158 -5.818 0.280 1.00 84.62 68 THR A C 1
ATOM 524 O O . THR A 1 68 ? 13.511 -6.290 1.359 1.00 84.62 68 THR A O 1
ATOM 527 N N . SER A 1 69 ? 14.001 -5.631 -0.736 1.00 77.44 69 SER A N 1
ATOM 528 C CA . SER A 1 69 ? 15.463 -5.730 -0.645 1.00 77.44 69 SER A CA 1
ATOM 529 C C . SER A 1 69 ? 16.154 -4.360 -0.705 1.00 77.44 69 SER A C 1
ATOM 531 O O . SER A 1 69 ? 17.379 -4.300 -0.773 1.00 77.44 69 SER A O 1
ATOM 533 N N . GLY A 1 70 ? 15.388 -3.263 -0.736 1.00 76.00 70 GLY A N 1
ATOM 534 C CA . GLY A 1 70 ? 15.898 -1.902 -0.901 1.00 76.00 70 GLY A CA 1
ATOM 535 C C . GLY A 1 70 ? 14.904 -0.824 -0.467 1.00 76.00 70 GLY A C 1
ATOM 536 O O . GLY A 1 70 ? 13.864 -1.111 0.127 1.00 76.00 70 GLY A O 1
ATOM 537 N N . ASP A 1 71 ? 15.241 0.430 -0.758 1.00 80.38 71 ASP A N 1
ATOM 538 C CA . ASP A 1 71 ? 14.404 1.576 -0.403 1.00 80.38 71 ASP A CA 1
ATOM 539 C C . ASP A 1 71 ? 13.082 1.582 -1.195 1.00 80.38 71 ASP A C 1
ATOM 541 O O . ASP A 1 71 ? 13.054 1.354 -2.407 1.00 80.38 71 ASP A O 1
ATOM 545 N N . MET A 1 72 ? 11.985 1.860 -0.490 1.00 86.06 72 MET A N 1
ATOM 546 C CA . MET A 1 72 ? 10.635 2.017 -1.037 1.00 86.06 72 MET A CA 1
ATOM 547 C C . MET A 1 72 ? 10.166 3.477 -0.961 1.00 86.06 72 MET A C 1
ATOM 549 O O . MET A 1 72 ? 8.984 3.750 -0.755 1.00 86.06 72 MET A O 1
ATOM 553 N N . GLY A 1 73 ? 11.102 4.422 -1.070 1.00 83.44 73 GLY A N 1
ATOM 554 C CA . GLY A 1 73 ? 10.820 5.851 -1.010 1.00 83.44 73 GLY A CA 1
ATOM 555 C C . GLY A 1 73 ? 10.259 6.286 0.343 1.00 83.44 73 GLY A C 1
ATOM 556 O O . GLY A 1 73 ? 9.369 7.126 0.372 1.00 83.44 73 GLY A O 1
ATOM 557 N N . GLY A 1 74 ? 10.716 5.681 1.444 1.00 88.69 74 GLY A N 1
ATOM 558 C CA . GLY A 1 74 ? 10.238 5.992 2.802 1.00 88.69 74 GLY A CA 1
ATOM 559 C C . GLY A 1 74 ? 8.920 5.320 3.220 1.00 88.69 74 GLY A C 1
ATOM 560 O O . GLY A 1 74 ? 8.423 5.549 4.324 1.00 88.69 74 GLY A O 1
ATOM 561 N N . LEU A 1 75 ? 8.327 4.468 2.369 1.00 90.44 75 LEU A N 1
ATOM 562 C CA . LEU A 1 75 ? 7.082 3.765 2.710 1.00 90.44 75 LEU A CA 1
ATOM 563 C C . LEU A 1 75 ? 7.211 2.890 3.961 1.00 90.44 75 LEU A C 1
ATOM 565 O O . LEU A 1 75 ? 6.254 2.786 4.723 1.00 90.44 75 LEU A O 1
ATOM 569 N N . VAL A 1 76 ? 8.370 2.266 4.182 1.00 91.06 76 VAL A N 1
ATOM 570 C CA . VAL A 1 76 ? 8.579 1.354 5.317 1.00 91.06 76 VAL A CA 1
ATOM 571 C C . VAL A 1 76 ? 8.380 2.086 6.648 1.00 91.06 76 VAL A C 1
ATOM 573 O O . VAL A 1 76 ? 7.773 1.542 7.568 1.00 91.06 76 VAL A O 1
ATOM 576 N N . GLU A 1 77 ? 8.817 3.339 6.732 1.00 91.94 77 GLU A N 1
ATOM 577 C CA . GLU A 1 77 ? 8.704 4.203 7.905 1.00 91.94 77 GLU A CA 1
ATOM 578 C C . GLU A 1 77 ? 7.326 4.878 8.008 1.00 91.94 77 GLU A C 1
ATOM 580 O O . GLU A 1 77 ? 6.768 5.046 9.101 1.00 91.94 77 GLU A O 1
ATOM 585 N N . SER A 1 78 ? 6.747 5.257 6.869 1.00 94.25 78 SER A N 1
ATOM 586 C CA . SER A 1 78 ? 5.474 5.979 6.833 1.00 94.25 78 SER A CA 1
ATOM 587 C C . SER A 1 78 ? 4.251 5.094 7.063 1.00 94.25 78 SER A C 1
ATOM 589 O O . SER A 1 78 ? 3.240 5.587 7.570 1.00 94.25 78 SER A O 1
ATOM 591 N N . ILE A 1 79 ? 4.320 3.798 6.745 1.00 93.88 79 ILE A N 1
ATOM 592 C CA . ILE A 1 79 ? 3.205 2.861 6.941 1.00 93.88 79 ILE A CA 1
ATOM 593 C C . ILE A 1 79 ? 2.834 2.699 8.427 1.00 93.88 79 ILE A C 1
ATOM 595 O O . ILE A 1 79 ? 1.665 2.926 8.746 1.00 93.88 79 ILE A O 1
ATOM 599 N N . PRO A 1 80 ? 3.764 2.400 9.359 1.00 93.56 80 PRO A N 1
ATOM 600 C CA . PRO A 1 80 ? 3.445 2.351 10.788 1.00 93.56 80 PRO A CA 1
ATOM 601 C C . PRO A 1 80 ? 2.864 3.671 11.306 1.00 93.56 80 PRO A C 1
ATOM 603 O O . PRO A 1 80 ? 1.875 3.685 12.033 1.00 93.56 80 PRO A O 1
ATOM 606 N N . THR A 1 81 ? 3.421 4.801 10.857 1.00 94.56 81 THR A N 1
ATOM 607 C CA . THR A 1 81 ? 2.927 6.135 11.228 1.00 94.56 81 THR A CA 1
ATOM 608 C C . THR A 1 81 ? 1.494 6.376 10.742 1.00 94.56 81 THR A C 1
ATOM 610 O O . THR A 1 81 ? 0.711 7.051 11.412 1.00 94.56 81 THR A O 1
ATOM 613 N N . LEU A 1 82 ? 1.136 5.866 9.560 1.00 94.25 82 LEU A N 1
ATOM 614 C CA . LEU A 1 82 ? -0.232 5.914 9.049 1.00 94.25 82 LEU A CA 1
ATOM 615 C C . LEU A 1 82 ? -1.161 5.017 9.875 1.00 94.25 82 LEU A C 1
ATOM 617 O O . LEU A 1 82 ? -2.257 5.463 10.208 1.00 94.25 82 LEU A O 1
ATOM 621 N N . ALA A 1 83 ? -0.728 3.800 10.214 1.00 93.75 83 ALA A N 1
ATOM 622 C CA . ALA A 1 83 ? -1.515 2.853 10.999 1.00 93.75 83 ALA A CA 1
ATOM 623 C C . ALA A 1 83 ? -1.896 3.435 12.370 1.00 93.75 83 ALA A C 1
ATOM 625 O O . ALA A 1 83 ? -3.083 3.516 12.664 1.00 93.75 83 ALA A O 1
ATOM 626 N N . GLU A 1 84 ? -0.938 3.981 13.126 1.00 94.12 84 GLU A N 1
ATOM 627 C CA . GLU A 1 84 ? -1.194 4.635 14.426 1.00 94.12 84 GLU A CA 1
ATOM 628 C C . GLU A 1 84 ? -2.161 5.830 14.322 1.00 94.12 84 GLU A C 1
ATOM 630 O O . GLU A 1 84 ? -2.939 6.108 15.231 1.00 94.12 84 GLU A O 1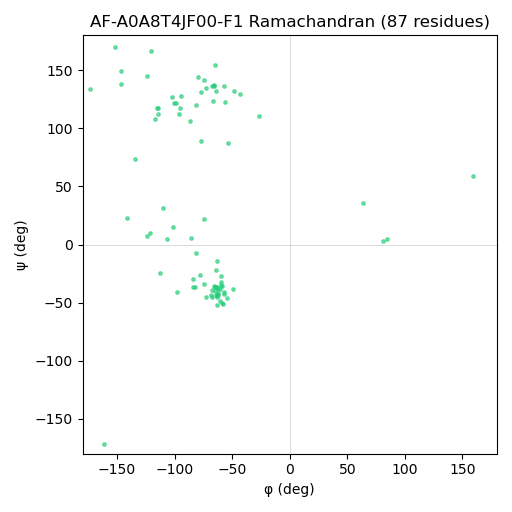
ATOM 635 N N . LYS A 1 85 ? -2.150 6.560 13.197 1.00 94.62 85 LYS A N 1
ATOM 636 C CA . LYS A 1 85 ? -3.082 7.680 12.970 1.00 94.62 85 LYS A CA 1
ATOM 637 C C . LYS A 1 85 ? -4.503 7.221 12.653 1.00 94.62 85 LYS A C 1
ATOM 639 O O . LYS A 1 85 ? -5.445 7.952 12.954 1.00 94.62 85 LYS A O 1
ATOM 644 N N . LEU A 1 86 ? -4.654 6.092 11.963 1.00 93.62 86 LEU A N 1
ATOM 645 C CA . LEU A 1 86 ? -5.960 5.546 11.582 1.00 93.62 86 LEU A CA 1
ATOM 646 C C . LEU A 1 86 ? -6.576 4.717 12.710 1.00 93.62 86 LEU A C 1
ATOM 648 O O . LEU A 1 86 ? -7.789 4.765 12.906 1.00 93.62 86 LEU A O 1
ATOM 652 N N . PHE A 1 87 ? -5.734 3.998 13.446 1.00 93.50 87 PHE A N 1
ATOM 653 C CA . PHE A 1 87 ? -6.097 3.045 14.486 1.00 93.50 87 PHE A CA 1
ATOM 654 C C . PHE A 1 87 ? -5.212 3.294 15.715 1.00 93.50 87 PHE A C 1
ATOM 656 O O . PHE A 1 87 ? -4.260 2.552 15.948 1.00 93.50 87 PHE A O 1
ATOM 663 N N . PRO A 1 88 ? -5.465 4.378 16.467 1.00 88.69 88 PRO A N 1
ATOM 664 C CA . PRO A 1 88 ? -4.695 4.669 17.668 1.00 88.69 88 PRO A CA 1
ATOM 665 C C . PRO A 1 88 ? -4.949 3.600 18.736 1.00 88.69 88 PRO A C 1
ATOM 667 O O . PRO A 1 88 ? -6.099 3.201 18.946 1.00 88.69 88 PRO A O 1
ATOM 670 N N . ASN A 1 89 ? -3.876 3.173 19.404 1.00 68.25 89 ASN A N 1
ATOM 671 C CA . ASN A 1 89 ? -3.938 2.306 20.585 1.00 68.25 89 ASN A CA 1
ATOM 672 C C . ASN A 1 89 ? -4.462 3.044 21.827 1.00 68.25 89 ASN A C 1
ATOM 674 O O . ASN A 1 89 ? -4.109 4.234 22.012 1.00 68.25 89 ASN A O 1
#

Sequence (89 aa):
DSFEHADVVLVYSPLSLGVGSHEQTTHQEIVERLRATGMNTIPIRDEKGGLSELKKLLKADDLVLIMTSGDMGGLVESIPTLAEKLFPN

Secondary structure (DSSP, 8-state):
--STT-S-EEEEPPP---S--TT---HHHHHHHHHHTT--EEEE-SHHHHHHHHHHH--TT-------SS--TTHHHHHHHHHHHHS--